Protein AF-A0ABC9QIA3-F1 (afdb_monomer_lite)

Structure (mmCIF, N/CA/C/O backbone):
data_AF-A0ABC9QIA3-F1
#
_entry.id   AF-A0ABC9QIA3-F1
#
loop_
_atom_site.group_PDB
_atom_site.id
_atom_site.type_symbol
_atom_site.label_atom_id
_atom_site.label_alt_id
_atom_site.label_comp_id
_atom_site.label_asym_id
_atom_site.label_entity_id
_atom_site.label_seq_id
_atom_site.pdbx_PDB_ins_code
_atom_site.Cartn_x
_atom_site.Cartn_y
_atom_site.Cartn_z
_atom_site.occupancy
_atom_site.B_iso_or_equiv
_atom_site.auth_seq_id
_atom_site.auth_comp_id
_atom_site.auth_asym_id
_atom_site.auth_atom_id
_atom_site.pdbx_PDB_model_num
ATOM 1 N N . ILE A 1 1 ? -11.000 -2.326 -0.514 1.00 71.50 1 ILE A N 1
ATOM 2 C CA . ILE A 1 1 ? -10.663 -2.971 -1.810 1.00 71.50 1 ILE A CA 1
ATOM 3 C C . ILE A 1 1 ? -9.970 -1.911 -2.661 1.00 71.50 1 ILE A C 1
ATOM 5 O O . ILE A 1 1 ? -10.455 -0.785 -2.650 1.00 71.50 1 ILE A O 1
ATOM 9 N N . GLY A 1 2 ? -8.848 -2.226 -3.317 1.00 74.50 2 GLY A N 1
ATOM 10 C CA . GLY A 1 2 ? -8.125 -1.278 -4.185 1.00 74.50 2 GLY A CA 1
ATOM 11 C C . GLY A 1 2 ? -7.281 -0.224 -3.455 1.00 74.50 2 GLY A C 1
ATOM 12 O O . GLY A 1 2 ? -6.998 0.827 -4.017 1.00 74.50 2 GLY A O 1
ATOM 13 N N . GLN A 1 3 ? -6.904 -0.474 -2.199 1.00 84.00 3 GLN A N 1
ATOM 14 C CA . GLN A 1 3 ? -6.039 0.408 -1.402 1.00 84.00 3 GLN A CA 1
ATOM 15 C C . GLN A 1 3 ? -4.828 -0.371 -0.896 1.00 84.00 3 GLN A C 1
ATOM 17 O O . GLN A 1 3 ? -4.537 -0.383 0.294 1.00 84.00 3 GLN A O 1
ATOM 22 N N . ASP A 1 4 ? -4.140 -1.056 -1.806 1.00 90.56 4 ASP A N 1
ATOM 23 C CA . ASP A 1 4 ? -2.966 -1.853 -1.449 1.00 90.56 4 ASP A CA 1
ATOM 24 C C . ASP A 1 4 ? -1.803 -0.973 -0.991 1.00 90.56 4 ASP A C 1
ATOM 26 O O . ASP A 1 4 ? -0.958 -1.434 -0.231 1.00 90.56 4 ASP A O 1
ATOM 30 N N . LEU A 1 5 ? -1.782 0.307 -1.392 1.00 94.62 5 LEU A N 1
ATOM 31 C CA . LEU A 1 5 ? -0.743 1.263 -0.990 1.00 94.62 5 LEU A CA 1
ATOM 32 C C . LEU A 1 5 ? 0.665 0.723 -1.303 1.00 94.62 5 LEU A C 1
ATOM 34 O O . LEU A 1 5 ? 1.628 0.974 -0.576 1.00 94.62 5 LEU A O 1
ATOM 38 N N . ALA A 1 6 ? 0.760 -0.048 -2.383 1.00 95.31 6 ALA A N 1
ATOM 39 C CA . ALA A 1 6 ? 1.939 -0.748 -2.849 1.00 95.31 6 ALA A CA 1
ATOM 40 C C . ALA A 1 6 ? 1.916 -0.829 -4.380 1.00 95.31 6 ALA A C 1
ATOM 42 O O . ALA A 1 6 ? 0.848 -0.824 -4.995 1.00 95.31 6 ALA A O 1
ATOM 43 N N . TYR A 1 7 ? 3.098 -0.906 -4.985 1.00 95.12 7 TYR A N 1
ATOM 44 C CA . TYR A 1 7 ? 3.243 -1.152 -6.416 1.00 95.12 7 TYR A CA 1
ATOM 45 C C . TYR A 1 7 ? 2.941 -2.620 -6.726 1.00 95.12 7 TYR A C 1
ATOM 47 O O . TYR A 1 7 ? 3.203 -3.504 -5.907 1.00 95.12 7 TYR A O 1
ATOM 55 N N . ALA A 1 8 ? 2.470 -2.881 -7.943 1.00 93.50 8 ALA A N 1
ATOM 56 C CA . ALA A 1 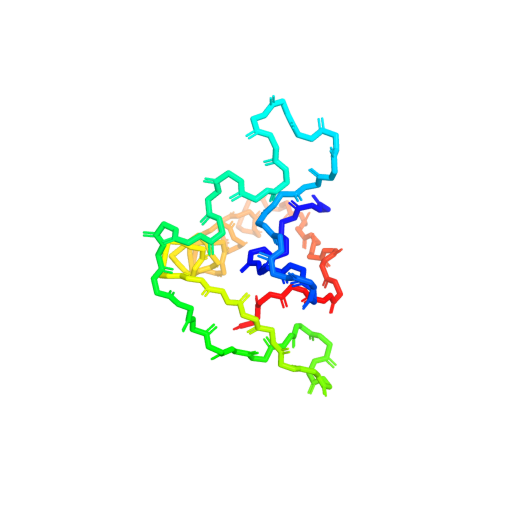8 ? 2.402 -4.234 -8.477 1.00 93.50 8 ALA A CA 1
ATOM 57 C C . ALA A 1 8 ? 3.812 -4.834 -8.648 1.00 93.50 8 ALA A C 1
ATOM 59 O O . ALA A 1 8 ? 4.811 -4.113 -8.704 1.00 93.50 8 ALA A O 1
ATOM 60 N N . GLU A 1 9 ? 3.903 -6.158 -8.792 1.00 92.06 9 GLU A N 1
ATOM 61 C CA . GLU A 1 9 ? 5.182 -6.871 -8.959 1.00 92.06 9 GLU A CA 1
ATOM 62 C C . GLU A 1 9 ? 5.985 -6.370 -10.175 1.00 92.06 9 GLU A C 1
ATOM 64 O O . GLU A 1 9 ? 7.210 -6.253 -10.127 1.00 92.06 9 GLU A O 1
ATOM 69 N N . ASN A 1 10 ? 5.288 -5.977 -11.246 1.00 94.06 10 ASN A N 1
ATOM 70 C CA . ASN A 1 10 ? 5.885 -5.380 -12.443 1.00 94.06 10 ASN A CA 1
ATOM 71 C C . ASN A 1 10 ? 6.300 -3.900 -12.271 1.00 94.06 10 ASN A C 1
ATOM 73 O O . ASN A 1 10 ? 6.835 -3.304 -13.204 1.00 94.06 10 ASN A O 1
ATOM 77 N N . GLY A 1 11 ? 6.067 -3.303 -11.099 1.00 94.44 11 GLY A N 1
ATOM 78 C CA . GLY A 1 11 ? 6.390 -1.913 -10.779 1.00 94.44 11 GLY A CA 1
ATOM 79 C C . GLY A 1 11 ? 5.321 -0.886 -11.164 1.00 94.44 11 GLY A C 1
ATOM 80 O O . GLY A 1 11 ? 5.552 0.312 -10.978 1.00 94.44 11 GLY A O 1
ATOM 81 N N . ASN A 1 12 ? 4.163 -1.306 -11.679 1.00 95.94 12 ASN A N 1
ATOM 82 C CA . ASN A 1 12 ? 3.052 -0.396 -11.958 1.00 95.94 12 ASN A CA 1
ATOM 83 C C . ASN A 1 12 ? 2.507 0.207 -10.657 1.00 95.94 12 ASN A C 1
ATOM 85 O O . ASN A 1 12 ? 2.391 -0.478 -9.640 1.00 95.94 12 ASN A O 1
ATOM 89 N N . SER A 1 13 ? 2.172 1.497 -10.694 1.00 94.75 13 SER A N 1
ATOM 90 C CA . SER A 1 13 ? 1.544 2.194 -9.567 1.00 94.75 13 SER A CA 1
ATOM 91 C C . SER A 1 13 ? 0.020 2.209 -9.641 1.00 94.75 13 SER A C 1
ATOM 93 O O . SER A 1 13 ? -0.631 2.469 -8.635 1.00 94.75 13 SER A O 1
ATOM 95 N N . HIS A 1 14 ? -0.548 1.929 -10.815 1.00 94.06 14 HIS A N 1
ATOM 96 C CA . HIS A 1 14 ? -1.984 1.952 -11.076 1.00 94.06 14 HIS A CA 1
ATOM 97 C C . HIS A 1 14 ? -2.428 0.712 -11.871 1.00 94.06 14 HIS A C 1
ATOM 99 O O . HIS A 1 14 ? -1.590 0.053 -12.492 1.00 94.06 14 HIS A O 1
ATOM 105 N N . PRO A 1 15 ? -3.739 0.406 -11.893 1.00 92.19 15 PRO A N 1
ATOM 106 C CA . PRO A 1 15 ? -4.318 -0.593 -12.790 1.00 92.19 15 PRO A CA 1
ATOM 107 C C . PRO A 1 15 ? -4.099 -0.279 -14.278 1.00 92.19 15 PRO A C 1
ATOM 109 O O . PRO A 1 15 ? -3.910 0.877 -14.666 1.00 92.19 15 PRO A O 1
ATOM 112 N N . ASP A 1 16 ? -4.186 -1.313 -15.117 1.00 94.19 16 ASP A N 1
ATOM 113 C CA . ASP A 1 16 ? -3.944 -1.219 -16.565 1.00 94.19 16 ASP A CA 1
ATOM 114 C C . ASP A 1 16 ? -4.927 -0.293 -17.299 1.00 94.19 16 ASP A C 1
ATOM 116 O O . ASP A 1 16 ? -4.574 0.304 -18.315 1.00 94.19 16 ASP A O 1
ATOM 120 N N . ASP A 1 17 ? -6.144 -0.139 -16.777 1.00 94.56 17 ASP A N 1
ATOM 121 C CA . ASP A 1 17 ? -7.202 0.713 -17.326 1.00 94.56 17 ASP A CA 1
ATOM 122 C C . ASP A 1 17 ? -7.184 2.150 -16.775 1.00 94.56 17 ASP A C 1
ATOM 124 O O . ASP A 1 17 ? -8.093 2.941 -17.045 1.00 94.56 17 ASP A O 1
ATOM 128 N N . TYR A 1 18 ? -6.141 2.532 -16.030 1.00 94.31 18 TYR A N 1
ATOM 129 C CA . TYR A 1 18 ? -6.006 3.894 -15.533 1.00 94.31 18 TYR A CA 1
ATOM 130 C C . TYR A 1 18 ? -5.794 4.899 -16.673 1.00 94.31 18 TYR A C 1
ATOM 132 O O . TYR A 1 18 ? -4.899 4.754 -17.508 1.00 94.31 18 TYR A O 1
ATOM 140 N N . GLN A 1 19 ? -6.575 5.985 -16.656 1.00 96.56 19 GLN A N 1
ATOM 141 C CA . GLN A 1 19 ? -6.625 6.996 -17.722 1.00 96.56 19 GLN A CA 1
ATOM 142 C C . GLN A 1 19 ? -5.257 7.585 -18.119 1.00 96.56 19 GLN A C 1
ATOM 144 O O . GLN A 1 19 ? -5.064 7.949 -19.275 1.00 96.56 19 GLN A O 1
ATOM 149 N N . ASN A 1 20 ? -4.311 7.673 -17.173 1.00 95.56 20 ASN A N 1
ATOM 150 C CA . ASN A 1 20 ? -2.997 8.291 -17.375 1.00 95.56 20 ASN A CA 1
ATOM 151 C C . ASN A 1 20 ? -1.863 7.263 -17.549 1.00 95.56 20 ASN A C 1
ATOM 153 O O . ASN A 1 20 ? -0.697 7.652 -17.492 1.00 95.56 20 ASN A O 1
ATOM 157 N N . SER A 1 21 ? -2.190 5.983 -17.782 1.00 96.62 21 SER A N 1
ATOM 158 C CA . SER A 1 21 ? -1.316 4.792 -17.798 1.00 96.62 21 SER A CA 1
ATOM 159 C C . SER A 1 21 ? -0.997 4.181 -16.430 1.00 96.62 21 SER A C 1
ATOM 161 O O . SER A 1 21 ? -0.782 4.885 -15.446 1.00 96.62 21 SER A O 1
ATOM 163 N N . ALA A 1 22 ? -0.867 2.852 -16.394 1.00 96.94 22 ALA A N 1
ATOM 164 C CA . ALA A 1 22 ? -0.524 2.071 -15.201 1.00 96.94 22 ALA A CA 1
ATOM 165 C C . ALA A 1 22 ? 0.777 2.518 -14.499 1.00 96.94 22 ALA A C 1
ATOM 167 O O . ALA A 1 22 ? 0.954 2.311 -13.297 1.00 96.94 22 ALA A O 1
ATOM 168 N N . SER A 1 23 ? 1.693 3.146 -15.243 1.00 97.00 23 SER A N 1
ATOM 169 C CA . SER A 1 23 ? 3.003 3.586 -14.758 1.00 97.00 23 SER A CA 1
ATOM 170 C C . SER A 1 23 ? 3.089 5.076 -14.423 1.00 97.00 23 SER A C 1
ATOM 172 O O . SER A 1 23 ? 4.190 5.565 -14.169 1.00 97.00 23 SER A O 1
ATOM 174 N N . TYR A 1 24 ? 1.971 5.812 -14.445 1.00 95.62 24 TYR A N 1
ATOM 175 C CA . TYR A 1 24 ? 1.945 7.279 -14.343 1.00 95.62 24 TYR A CA 1
ATOM 176 C C . TYR A 1 24 ? 2.791 7.840 -13.185 1.00 95.62 24 TYR A C 1
ATOM 178 O O . TYR A 1 24 ? 3.509 8.820 -13.362 1.00 95.62 24 TYR A O 1
ATOM 186 N N . GLU A 1 25 ? 2.770 7.178 -12.024 1.00 94.44 25 GLU A N 1
ATOM 187 C CA . GLU A 1 25 ? 3.511 7.603 -10.821 1.00 94.44 25 GLU A CA 1
ATOM 188 C C . GLU A 1 25 ? 4.616 6.622 -10.404 1.00 94.44 25 GLU A C 1
ATOM 190 O O . GLU A 1 25 ? 5.252 6.813 -9.370 1.00 94.44 25 GLU A O 1
ATOM 195 N N . SER A 1 26 ? 4.893 5.581 -11.199 1.00 95.88 26 SER A N 1
ATOM 196 C CA . SER A 1 26 ? 5.802 4.487 -10.818 1.00 95.88 26 SER A CA 1
ATOM 197 C C . SER A 1 26 ? 7.219 4.937 -10.457 1.00 95.88 26 SER A C 1
ATOM 199 O O . SER A 1 26 ? 7.914 4.226 -9.739 1.00 95.88 26 SER A O 1
ATOM 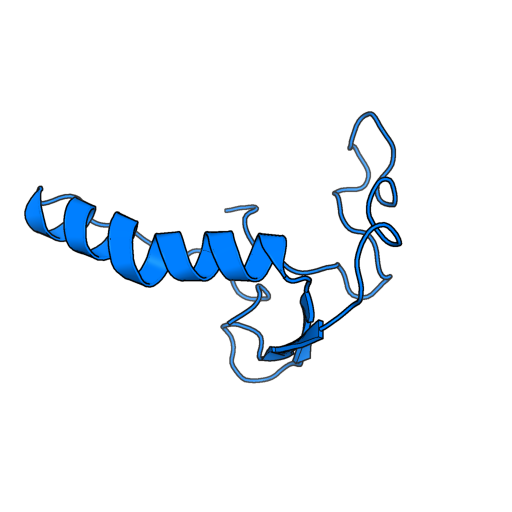201 N N . GLN A 1 27 ? 7.662 6.088 -10.967 1.00 95.44 27 GLN A N 1
ATOM 202 C CA . GLN A 1 27 ? 9.005 6.638 -10.747 1.00 95.44 27 GLN A CA 1
ATOM 203 C C . GLN A 1 27 ? 8.983 7.996 -10.023 1.00 95.44 27 GLN A C 1
ATOM 205 O O . GLN A 1 27 ? 10.018 8.643 -9.903 1.00 95.44 27 GLN A O 1
ATOM 210 N N . MET A 1 28 ? 7.812 8.459 -9.568 1.00 95.88 28 MET A N 1
ATOM 211 C CA . MET A 1 28 ? 7.664 9.790 -8.966 1.00 95.88 28 MET A CA 1
ATOM 212 C C . MET A 1 28 ? 8.311 9.883 -7.578 1.00 95.88 28 MET A C 1
ATOM 214 O O . MET A 1 28 ? 8.788 10.947 -7.183 1.00 95.88 28 MET A O 1
ATOM 218 N N . TYR A 1 29 ? 8.329 8.771 -6.844 1.00 96.19 29 TYR A N 1
ATOM 219 C CA . TYR A 1 29 ? 8.822 8.689 -5.475 1.00 96.19 29 TYR A CA 1
ATOM 220 C C . TYR A 1 29 ? 9.846 7.567 -5.321 1.00 96.19 29 TYR A C 1
ATOM 222 O O . TYR A 1 29 ? 9.813 6.571 -6.044 1.00 96.19 29 TYR A O 1
ATOM 230 N N . GLU A 1 30 ? 10.723 7.704 -4.328 1.00 96.62 30 GLU A N 1
ATOM 231 C CA . GLU A 1 30 ? 11.627 6.629 -3.926 1.00 96.62 30 GLU A CA 1
ATOM 232 C C . GLU A 1 30 ? 10.838 5.403 -3.445 1.00 96.62 30 GLU A C 1
ATOM 234 O O . GLU A 1 30 ? 9.851 5.517 -2.709 1.00 96.62 30 GLU A O 1
ATOM 239 N N . HIS A 1 31 ? 11.279 4.223 -3.883 1.00 97.31 31 HIS A N 1
ATOM 240 C CA . HIS A 1 31 ? 10.666 2.955 -3.507 1.00 97.31 31 HIS A CA 1
ATOM 241 C C . HIS A 1 31 ? 11.171 2.509 -2.140 1.00 97.31 31 HIS A C 1
ATOM 243 O O . HIS A 1 31 ? 12.369 2.355 -1.922 1.00 97.31 31 HIS A O 1
ATOM 249 N N . ILE A 1 32 ? 10.233 2.230 -1.246 1.00 97.38 32 ILE A N 1
ATOM 250 C CA . ILE A 1 32 ? 10.478 1.693 0.088 1.00 97.38 32 ILE A CA 1
ATOM 251 C C . ILE A 1 32 ? 9.997 0.245 0.098 1.00 97.38 32 ILE A C 1
ATOM 253 O O . ILE A 1 32 ? 8.877 -0.030 -0.324 1.00 97.38 32 ILE A O 1
ATOM 257 N N . LEU A 1 33 ? 10.821 -0.684 0.579 1.00 96.56 33 LEU A N 1
ATOM 258 C CA . LEU A 1 33 ? 10.405 -2.071 0.798 1.00 96.56 33 LEU A CA 1
ATOM 259 C C . LEU A 1 33 ? 9.730 -2.206 2.167 1.00 96.56 33 LEU A C 1
ATOM 261 O O . LEU A 1 33 ? 10.267 -1.750 3.175 1.00 96.56 33 LEU A O 1
ATOM 265 N N . THR A 1 34 ? 8.565 -2.851 2.202 1.00 94.38 34 THR A N 1
ATOM 266 C CA . THR A 1 34 ? 7.868 -3.239 3.437 1.00 94.38 34 THR A CA 1
ATOM 267 C C . THR A 1 34 ? 7.249 -4.628 3.288 1.00 94.38 34 THR A C 1
ATOM 269 O O . THR A 1 34 ? 7.202 -5.189 2.194 1.00 94.38 34 THR A O 1
ATOM 272 N N . LYS A 1 35 ? 6.778 -5.210 4.392 1.00 93.00 35 LYS A N 1
ATOM 273 C CA . LYS A 1 35 ? 6.036 -6.475 4.366 1.00 93.00 35 LYS A CA 1
ATOM 274 C C . LYS A 1 35 ? 4.637 -6.262 3.794 1.00 93.00 35 LYS A C 1
ATOM 276 O O . LYS A 1 35 ? 4.027 -5.224 4.022 1.00 93.00 35 LYS A O 1
ATOM 281 N N . ALA A 1 36 ? 4.114 -7.260 3.093 1.00 91.31 36 ALA A N 1
ATOM 282 C CA . ALA A 1 36 ? 2.700 -7.310 2.741 1.00 91.31 36 ALA A CA 1
ATOM 283 C C . ALA A 1 36 ? 1.831 -7.662 3.967 1.00 91.31 36 ALA A C 1
ATOM 285 O O . ALA A 1 36 ? 2.314 -8.299 4.911 1.00 91.31 36 ALA A O 1
ATOM 286 N N . TYR A 1 37 ? 0.536 -7.318 3.947 1.00 85.19 37 TYR A N 1
ATOM 287 C CA . TYR A 1 37 ? -0.423 -7.687 5.006 1.00 85.19 37 TYR A CA 1
ATOM 288 C C . TYR A 1 37 ? -0.508 -9.205 5.249 1.00 85.19 37 TYR A C 1
ATOM 290 O O . TYR A 1 37 ? -0.689 -9.623 6.391 1.00 85.19 37 TYR A O 1
ATOM 298 N N . GLY A 1 38 ? -0.292 -10.038 4.224 1.00 79.19 38 GLY A N 1
ATOM 299 C CA . GLY A 1 38 ? -0.184 -11.496 4.361 1.00 79.19 38 GLY A CA 1
ATOM 300 C C . GLY A 1 38 ? 1.087 -12.010 5.061 1.00 79.19 38 GLY A C 1
ATOM 301 O O . GLY A 1 38 ? 1.249 -13.222 5.179 1.00 79.19 38 GLY A O 1
ATOM 302 N N . GLU A 1 39 ? 2.000 -11.123 5.481 1.00 78.25 39 GLU A N 1
ATOM 303 C CA . GLU A 1 39 ? 3.284 -11.376 6.172 1.00 78.25 39 GLU A CA 1
ATOM 304 C C . GLU A 1 39 ? 4.294 -12.300 5.461 1.00 78.25 39 GLU A C 1
ATOM 306 O O . GLU A 1 39 ? 5.391 -12.527 5.972 1.00 78.25 39 GLU A O 1
ATOM 311 N N . LYS A 1 40 ? 3.963 -12.828 4.282 1.00 77.38 40 LYS A N 1
ATOM 312 C CA . LYS A 1 40 ? 4.802 -13.781 3.537 1.00 77.38 40 LYS A CA 1
ATOM 313 C C . LYS A 1 40 ? 5.717 -13.122 2.512 1.00 77.38 40 LYS A C 1
ATOM 315 O O . LYS A 1 40 ? 6.747 -13.691 2.167 1.00 77.38 40 LYS A O 1
ATOM 320 N N . GLU A 1 41 ? 5.345 -11.939 2.043 1.00 86.94 41 GLU A N 1
ATOM 321 C CA . GLU A 1 41 ? 5.960 -11.287 0.888 1.00 86.94 41 GLU A CA 1
ATOM 322 C C . GLU A 1 41 ? 6.422 -9.869 1.232 1.00 86.94 41 GLU A C 1
ATOM 324 O O . GLU A 1 41 ? 5.982 -9.267 2.219 1.00 86.94 41 GLU A O 1
ATOM 329 N N . GLU A 1 42 ? 7.348 -9.352 0.429 1.00 93.50 42 GLU A N 1
ATOM 330 C CA . GLU A 1 42 ? 7.768 -7.953 0.462 1.00 93.50 42 GLU A CA 1
ATOM 331 C C . GLU A 1 42 ? 7.192 -7.223 -0.738 1.00 93.50 42 GLU A C 1
ATOM 333 O O . GLU A 1 42 ? 7.221 -7.726 -1.859 1.00 93.50 42 GLU A O 1
ATOM 338 N N . VAL A 1 43 ? 6.699 -6.017 -0.493 1.00 94.62 43 VAL A N 1
ATOM 339 C CA . VAL A 1 43 ? 6.138 -5.146 -1.517 1.00 94.62 43 VAL A CA 1
ATOM 340 C C . VAL A 1 43 ? 6.816 -3.794 -1.480 1.00 94.62 43 VAL A C 1
ATOM 342 O O . VAL A 1 43 ? 7.304 -3.332 -0.445 1.00 94.62 43 VAL A O 1
ATOM 345 N N . LYS A 1 44 ? 6.855 -3.150 -2.642 1.00 96.81 44 LYS A N 1
ATOM 346 C CA . LYS A 1 44 ? 7.360 -1.788 -2.762 1.00 96.81 44 LYS A CA 1
ATOM 347 C C . LYS A 1 44 ? 6.223 -0.812 -2.492 1.00 96.81 44 LYS A C 1
ATOM 349 O O . LYS A 1 44 ? 5.113 -0.998 -2.977 1.00 96.81 44 LYS A O 1
ATOM 354 N N . THR A 1 45 ? 6.518 0.260 -1.780 1.00 96.81 45 THR A N 1
ATOM 355 C CA . THR A 1 45 ? 5.612 1.375 -1.491 1.00 96.81 45 THR A CA 1
ATOM 356 C C . THR A 1 45 ? 6.383 2.697 -1.563 1.00 96.81 45 THR A C 1
ATOM 358 O O . THR A 1 45 ? 7.546 2.717 -1.966 1.00 96.81 45 THR A O 1
ATOM 361 N N . HIS A 1 46 ? 5.760 3.813 -1.194 1.00 97.12 46 HIS A N 1
ATOM 362 C CA . HIS A 1 46 ? 6.429 5.103 -1.046 1.00 97.12 46 HIS A CA 1
ATOM 363 C C . HIS A 1 46 ? 5.881 5.887 0.154 1.00 97.12 46 HIS A C 1
ATOM 365 O O . HIS A 1 46 ? 4.873 5.530 0.765 1.00 97.12 46 HIS A O 1
ATOM 371 N N . SER A 1 47 ? 6.561 6.977 0.513 1.00 96.50 47 SER A N 1
ATOM 372 C CA . SER A 1 47 ? 6.305 7.736 1.746 1.00 96.50 47 SER A CA 1
ATOM 373 C C . SER A 1 47 ? 4.865 8.249 1.886 1.00 96.50 47 SER A C 1
ATOM 375 O O . SER A 1 47 ? 4.294 8.184 2.973 1.00 96.50 47 SER A O 1
ATOM 377 N N . ILE A 1 48 ? 4.249 8.717 0.797 1.00 96.38 48 ILE A N 1
ATOM 378 C CA . ILE A 1 48 ? 2.862 9.212 0.804 1.00 96.38 48 ILE A CA 1
ATOM 379 C C . ILE A 1 48 ? 1.857 8.076 1.044 1.00 96.38 48 ILE A C 1
ATOM 381 O O . ILE A 1 48 ? 0.925 8.237 1.828 1.00 96.38 48 ILE A O 1
ATOM 385 N N . TRP A 1 49 ? 2.055 6.902 0.444 1.00 96.06 49 TRP A N 1
ATOM 386 C CA . TR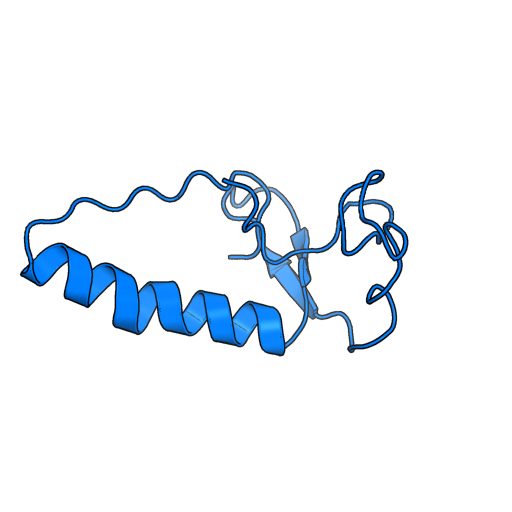P A 1 49 ? 1.227 5.728 0.735 1.00 96.06 49 TRP A CA 1
ATOM 387 C C . TRP A 1 49 ? 1.365 5.271 2.190 1.00 96.06 49 TRP A C 1
ATOM 389 O O . TRP A 1 49 ? 0.363 4.979 2.845 1.00 96.06 49 TRP A O 1
ATOM 399 N N . LEU A 1 50 ? 2.579 5.306 2.747 1.00 95.50 50 LEU A N 1
ATOM 400 C CA . LEU A 1 50 ? 2.798 5.012 4.164 1.00 95.50 50 LEU A CA 1
ATOM 401 C C . LEU A 1 50 ? 2.111 6.018 5.096 1.00 95.50 50 LEU A C 1
ATOM 403 O O . LEU A 1 50 ? 1.618 5.606 6.149 1.00 95.50 50 LEU A O 1
ATOM 407 N N . LEU A 1 51 ? 2.040 7.295 4.707 1.00 96.25 51 LEU A N 1
ATOM 408 C CA . LEU A 1 51 ? 1.286 8.323 5.427 1.00 96.25 51 LEU A CA 1
ATOM 409 C C . LEU A 1 51 ? -0.212 7.992 5.459 1.00 96.25 51 LEU A C 1
ATOM 411 O O . LEU A 1 51 ? -0.810 8.012 6.534 1.00 96.25 51 LEU A O 1
ATOM 415 N N . PHE A 1 52 ? -0.812 7.631 4.319 1.00 94.88 52 PHE A N 1
ATOM 416 C CA . PHE A 1 52 ? -2.220 7.218 4.274 1.00 94.88 52 PHE A CA 1
ATOM 417 C C . PHE A 1 52 ? -2.483 5.978 5.125 1.00 94.88 52 PHE A C 1
ATOM 419 O O . PHE A 1 52 ? -3.426 5.975 5.914 1.00 94.88 52 PHE A O 1
ATOM 426 N N . LYS A 1 53 ? -1.619 4.960 5.033 1.00 93.19 53 LYS A N 1
A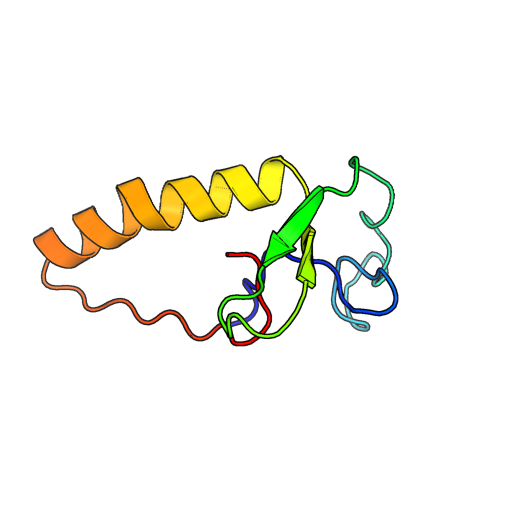TOM 427 C CA . LYS A 1 53 ? -1.699 3.766 5.884 1.00 93.19 53 LYS A CA 1
ATOM 428 C C . LYS A 1 53 ? -1.675 4.140 7.368 1.00 93.19 53 LYS A C 1
ATOM 430 O O . LYS A 1 53 ? -2.551 3.731 8.123 1.00 93.19 53 LYS A O 1
ATOM 435 N N . ASN A 1 54 ? -0.711 4.972 7.772 1.00 94.38 54 ASN A N 1
ATOM 436 C CA . ASN A 1 54 ? -0.582 5.419 9.157 1.00 94.38 54 ASN A CA 1
AT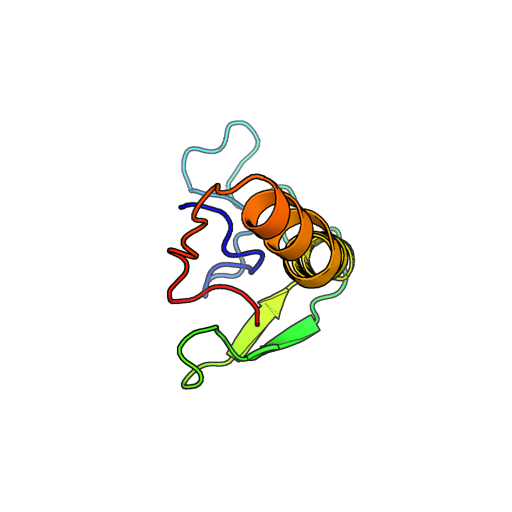OM 437 C C . ASN A 1 54 ? -1.833 6.176 9.632 1.00 94.38 54 ASN A C 1
ATOM 439 O O . ASN A 1 54 ? -2.300 5.938 10.745 1.00 94.38 54 ASN A O 1
ATOM 443 N N . TRP A 1 55 ? -2.411 7.027 8.784 1.00 96.19 55 TRP A N 1
ATOM 444 C CA . TRP A 1 55 ? -3.659 7.723 9.086 1.00 96.19 55 TRP A CA 1
ATOM 445 C C . TRP A 1 55 ? -4.851 6.762 9.212 1.00 96.19 55 TRP A C 1
ATOM 447 O O . TRP A 1 55 ? -5.644 6.886 10.147 1.00 96.19 55 TRP A O 1
ATOM 457 N N . PHE A 1 56 ? -4.976 5.765 8.330 1.00 93.19 56 PHE A N 1
ATOM 458 C CA . PHE A 1 56 ? -6.038 4.763 8.442 1.00 93.19 56 PHE A CA 1
ATOM 459 C C . PHE A 1 56 ? -5.961 4.005 9.771 1.00 93.19 56 PHE A C 1
ATOM 461 O O . PHE A 1 56 ? -6.972 3.871 10.462 1.00 93.19 56 PHE A O 1
ATOM 468 N N . GLU A 1 57 ? -4.766 3.552 10.143 1.00 92.06 57 GLU A N 1
ATOM 469 C CA . GLU A 1 57 ? -4.534 2.729 11.332 1.00 92.06 57 GLU A CA 1
ATOM 470 C C . GLU A 1 57 ? -4.692 3.504 12.641 1.00 92.06 57 GLU A C 1
ATOM 472 O O . GLU A 1 57 ? -5.280 2.986 13.592 1.00 92.06 57 GLU A O 1
ATOM 477 N N . ASN A 1 58 ? -4.205 4.745 12.690 1.00 96.12 58 ASN A N 1
ATOM 478 C CA . ASN A 1 58 ? -4.132 5.508 13.938 1.00 96.12 58 ASN A CA 1
ATOM 479 C C . ASN A 1 58 ? -5.280 6.506 14.118 1.00 96.12 58 ASN A C 1
ATOM 481 O O . ASN A 1 58 ? -5.631 6.817 15.253 1.00 96.12 58 ASN A O 1
ATOM 485 N N . GLU A 1 59 ? -5.915 6.955 13.033 1.00 97.12 59 GLU A N 1
ATOM 486 C CA . GLU A 1 59 ? -6.992 7.948 13.095 1.00 97.12 59 GLU A CA 1
ATOM 487 C C . GLU A 1 59 ? -8.335 7.355 12.665 1.00 97.12 59 GLU A C 1
ATOM 489 O O . GLU A 1 59 ? -9.290 7.316 13.447 1.00 97.12 59 GLU A O 1
ATOM 494 N N . MET A 1 60 ? -8.436 6.859 11.428 1.00 95.94 60 MET A N 1
ATOM 495 C CA . MET A 1 60 ? -9.724 6.447 10.861 1.00 95.94 60 MET A CA 1
ATOM 496 C C . MET A 1 60 ? -10.320 5.228 11.580 1.00 95.94 60 MET A C 1
ATOM 498 O O . MET A 1 60 ? -11.482 5.262 11.994 1.00 95.94 60 MET A O 1
ATOM 502 N N . ILE A 1 61 ? -9.555 4.144 11.742 1.00 95.19 61 ILE A N 1
ATOM 503 C CA . ILE A 1 61 ? -10.042 2.898 12.356 1.00 95.19 61 ILE A CA 1
ATOM 504 C C . ILE A 1 61 ? -10.455 3.117 13.825 1.00 95.19 61 ILE A C 1
ATOM 506 O O . ILE A 1 61 ? -11.568 2.724 14.193 1.00 95.19 61 ILE A O 1
ATOM 510 N N . PRO A 1 62 ? -9.659 3.792 14.679 1.00 97.00 62 PRO A N 1
ATOM 511 C CA . PRO A 1 62 ? -10.078 4.083 16.048 1.00 97.00 62 PRO A CA 1
ATOM 512 C C . PRO A 1 62 ? -11.338 4.949 16.121 1.00 97.00 62 PRO A C 1
ATOM 514 O O . PRO A 1 62 ? -12.203 4.698 16.962 1.00 97.00 62 PRO A O 1
ATOM 517 N N . ASN A 1 63 ? -11.476 5.948 15.244 1.00 97.75 63 ASN A N 1
ATOM 518 C CA . ASN A 1 63 ? -12.639 6.835 15.250 1.00 97.75 63 ASN A CA 1
ATOM 519 C C . ASN A 1 63 ? -13.907 6.141 14.737 1.00 97.75 63 ASN A C 1
ATOM 521 O O . ASN A 1 63 ? -14.950 6.237 15.382 1.00 97.75 63 ASN A O 1
ATOM 525 N N . THR A 1 64 ? -13.819 5.363 13.656 1.00 97.25 64 THR A N 1
ATOM 526 C CA . THR A 1 64 ? -14.950 4.553 13.161 1.00 97.25 64 THR A CA 1
ATOM 527 C C . THR A 1 64 ? -15.425 3.553 14.214 1.00 97.25 64 THR A C 1
ATOM 529 O O . THR A 1 64 ? -16.625 3.465 14.479 1.00 97.25 64 THR A O 1
ATOM 532 N N . ARG A 1 65 ? -14.499 2.905 14.932 1.00 96.69 65 ARG A N 1
ATOM 533 C CA . ARG A 1 65 ? -14.834 2.019 16.055 1.00 96.69 65 ARG A CA 1
ATOM 534 C C . ARG A 1 65 ? -15.590 2.741 17.176 1.00 96.69 65 ARG A C 1
ATOM 536 O O . ARG A 1 65 ? -16.566 2.194 17.684 1.00 96.69 65 ARG A O 1
ATOM 543 N N . LYS A 1 66 ? -15.183 3.962 17.555 1.00 97.62 66 LYS A N 1
ATOM 544 C CA . LYS A 1 66 ? -15.901 4.784 18.559 1.00 97.62 66 LYS A CA 1
ATOM 545 C C . LYS A 1 66 ? -17.323 5.139 18.114 1.00 97.62 66 LYS A C 1
ATOM 547 O O . LYS A 1 66 ? -18.202 5.278 18.956 1.00 97.62 66 LYS A O 1
ATOM 552 N N . MET A 1 67 ? -17.549 5.262 16.808 1.00 98.00 67 MET A N 1
ATOM 553 C CA . MET A 1 67 ? -18.862 5.534 16.214 1.00 98.00 67 MET A CA 1
ATOM 554 C C . MET A 1 67 ? -19.727 4.274 16.040 1.00 98.00 67 MET A C 1
ATOM 556 O O . MET A 1 67 ? -20.830 4.366 15.511 1.00 98.00 67 MET A O 1
ATOM 560 N N . GLY A 1 68 ? -19.245 3.096 16.455 1.00 97.88 68 GLY A N 1
ATOM 561 C CA . GLY A 1 68 ? -19.949 1.827 16.253 1.00 97.88 68 GLY A CA 1
ATOM 562 C C . GLY A 1 68 ? -19.908 1.318 14.808 1.00 97.88 68 GLY A C 1
ATOM 563 O O . GLY A 1 68 ? -20.684 0.436 14.448 1.00 97.88 68 GLY A O 1
ATOM 564 N N . ILE A 1 69 ? -19.012 1.853 13.975 1.00 97.75 69 ILE A N 1
ATOM 565 C CA . ILE A 1 69 ? -18.819 1.427 12.587 1.00 97.75 69 ILE A CA 1
ATOM 566 C C . ILE A 1 69 ? -17.742 0.343 12.561 1.00 97.75 69 ILE A C 1
ATOM 568 O O . ILE A 1 69 ? -16.652 0.517 13.108 1.00 97.75 69 ILE A O 1
ATOM 572 N N . THR A 1 70 ? -18.044 -0.784 11.916 1.00 96.00 70 THR A N 1
ATOM 573 C CA . THR A 1 70 ? -17.065 -1.855 11.700 1.00 96.00 70 THR A CA 1
ATOM 574 C C . THR A 1 70 ? -16.340 -1.636 10.379 1.00 96.00 70 THR A C 1
ATOM 576 O O . THR A 1 70 ? -16.972 -1.491 9.335 1.00 96.00 70 THR A O 1
ATOM 579 N N . THR A 1 71 ? -15.012 -1.636 10.437 1.00 93.19 71 THR A N 1
ATOM 580 C CA . THR A 1 71 ? -14.129 -1.426 9.287 1.00 93.19 71 THR A CA 1
ATOM 581 C C . THR A 1 71 ? -13.390 -2.725 8.987 1.00 93.19 71 THR A C 1
ATOM 583 O O . THR A 1 71 ? -12.832 -3.338 9.895 1.00 93.19 71 THR A O 1
ATOM 586 N N . TYR A 1 72 ? -13.369 -3.131 7.718 1.00 89.88 72 TYR A N 1
ATOM 587 C CA . TYR A 1 72 ? -12.673 -4.330 7.254 1.00 89.88 72 TYR A CA 1
ATOM 588 C C . TYR A 1 72 ? -11.541 -3.931 6.313 1.00 89.88 72 TYR A C 1
ATOM 590 O O . TYR A 1 72 ? -11.775 -3.239 5.320 1.00 89.88 72 TYR A O 1
ATOM 598 N N . ASN A 1 73 ? -10.322 -4.379 6.619 1.00 86.75 73 ASN A N 1
ATOM 599 C CA . ASN A 1 73 ? -9.236 -4.336 5.653 1.00 86.75 73 ASN A CA 1
ATOM 600 C C . ASN A 1 73 ? -9.363 -5.553 4.725 1.00 86.75 73 ASN A C 1
ATOM 602 O O . ASN A 1 73 ? -9.311 -6.688 5.190 1.00 86.75 73 ASN A O 1
ATOM 606 N N . CYS A 1 74 ? -9.543 -5.299 3.431 1.00 87.62 74 CYS A N 1
ATOM 607 C CA . CYS A 1 74 ? -9.661 -6.332 2.401 1.00 87.62 74 CYS A CA 1
ATOM 608 C C . CYS A 1 74 ? -8.449 -6.337 1.454 1.00 87.62 74 CYS A C 1
ATOM 610 O O . CYS A 1 74 ? -8.606 -6.688 0.287 1.00 87.62 74 CYS A O 1
ATOM 612 N N . THR A 1 75 ? -7.290 -5.848 1.903 1.00 82.56 75 THR A N 1
ATOM 613 C CA . THR A 1 75 ? -6.028 -5.945 1.162 1.00 82.56 75 THR A CA 1
ATOM 614 C C . THR A 1 75 ? -5.286 -7.202 1.612 1.00 82.56 75 THR A C 1
ATOM 616 O O . THR A 1 75 ? -5.080 -7.426 2.803 1.00 82.56 75 THR A O 1
ATOM 619 N N . GLU A 1 76 ? -4.914 -8.058 0.661 1.00 77.12 76 GLU A N 1
ATOM 620 C CA . GLU A 1 76 ? -4.152 -9.286 0.948 1.00 77.12 76 GLU A CA 1
ATOM 621 C C . GLU A 1 76 ? -2.655 -9.089 0.657 1.00 77.12 76 GLU A C 1
ATOM 623 O O . GLU A 1 76 ? -1.806 -9.527 1.436 1.00 77.12 76 GLU A O 1
ATOM 628 N N . GLY A 1 77 ? -2.334 -8.359 -0.419 1.00 81.81 77 GLY A N 1
ATOM 629 C CA . GLY A 1 77 ? -0.966 -8.069 -0.868 1.00 81.81 77 GLY A CA 1
ATOM 630 C C . GLY A 1 77 ? -0.476 -6.644 -0.590 1.00 81.81 77 GLY A C 1
ATOM 631 O O . GLY A 1 77 ? 0.636 -6.302 -0.971 1.00 81.81 77 GLY A O 1
ATOM 632 N N . GLY A 1 78 ? -1.281 -5.795 0.053 1.00 86.62 78 GLY A N 1
ATOM 633 C CA . GLY A 1 78 ? -0.928 -4.392 0.290 1.00 86.62 78 GLY A CA 1
ATOM 634 C C . GLY A 1 78 ? 0.173 -4.173 1.332 1.00 86.62 78 GLY A C 1
ATOM 635 O O . GLY A 1 78 ? 0.466 -5.057 2.137 1.00 86.62 78 GLY A O 1
ATOM 636 N N . ALA A 1 79 ? 0.750 -2.971 1.342 1.00 91.75 79 ALA A N 1
ATOM 637 C CA . ALA A 1 79 ? 1.792 -2.542 2.269 1.00 91.75 79 ALA A CA 1
ATOM 638 C C . ALA A 1 79 ? 1.318 -2.565 3.730 1.00 91.75 79 ALA A C 1
ATOM 640 O O . ALA A 1 79 ? 0.337 -1.904 4.072 1.00 91.75 79 ALA A O 1
ATOM 641 N N . ARG A 1 80 ? 2.067 -3.267 4.584 1.00 86.50 80 ARG A N 1
ATOM 642 C CA . ARG A 1 80 ? 1.896 -3.321 6.040 1.00 86.50 80 ARG A CA 1
ATOM 643 C C . ARG A 1 80 ? 2.804 -2.334 6.768 1.00 86.50 80 ARG A C 1
ATOM 645 O O . ARG A 1 80 ? 3.877 -1.965 6.232 1.00 8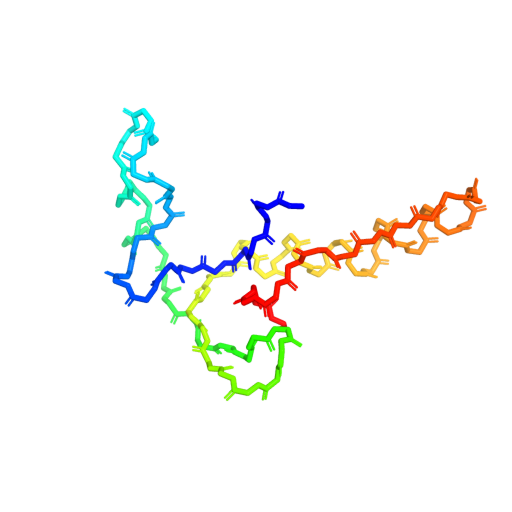6.50 80 ARG A O 1
#

Sequence (80 aa):
IGQDLAYAENGNSHPDDYQNSASYESQMYEHILTKAYGEKEEVKTHSIWLLFKNWFENEMIPNTRKMGITTYNCTEGGAR

Radius of gyration: 13.66 Å; chains: 1; bounding box: 32×24×36 Å

Foldseek 3Di:
DQLLQFADPVQFPADCPDPCGSNNCSPVFDWDWAAFPLRPDITTHGDVSVVVVCCCVPPVCVVCVVVVHDDDDPGGGGGD

Secondary structure (DSSP, 8-state):
-----S--TT--SS-TT-TT-TTTTTTTS--EEEEBTTSS-EEEE-HHHHHHHHHIIIIIHHHHHHTT-------SSSB-

Organism: NCBI:txid889253

pLDDT: mean 92.71, std 5.94, range [71.5, 98.0]